Protein AF-A0A967V971-F1 (afdb_monomer_lite)

Structure (mmCIF, N/CA/C/O backbone):
data_AF-A0A967V971-F1
#
_entry.id   AF-A0A967V971-F1
#
loop_
_atom_site.group_PDB
_atom_site.id
_atom_site.type_symbol
_atom_site.label_atom_id
_atom_site.label_alt_id
_atom_site.label_comp_id
_atom_site.label_asym_id
_atom_site.label_entity_id
_atom_site.label_seq_id
_atom_site.pdbx_PDB_ins_code
_atom_site.Cartn_x
_atom_site.Cartn_y
_atom_site.Cartn_z
_atom_site.occupancy
_atom_site.B_iso_or_equiv
_atom_site.auth_seq_id
_atom_site.auth_comp_id
_atom_site.auth_asym_id
_atom_site.auth_atom_id
_atom_site.pdbx_PDB_model_num
ATOM 1 N N . PRO A 1 1 ? -3.836 -10.303 -12.308 1.00 57.03 1 PRO A N 1
ATOM 2 C CA . PRO A 1 1 ? -2.560 -10.573 -11.598 1.00 57.03 1 PRO A CA 1
ATOM 3 C C . PRO A 1 1 ? -2.515 -11.937 -10.902 1.00 57.03 1 PRO A C 1
ATOM 5 O O . PRO A 1 1 ? -1.547 -12.651 -11.084 1.00 57.03 1 PRO A O 1
ATOM 8 N N . LEU A 1 2 ? -3.550 -12.312 -10.136 1.00 56.69 2 LEU A N 1
ATOM 9 C CA . LEU A 1 2 ? -3.497 -13.528 -9.309 1.00 56.69 2 LEU A CA 1
ATOM 10 C C . LEU A 1 2 ? -3.563 -14.842 -10.120 1.00 56.69 2 LEU A C 1
ATOM 12 O O . LEU A 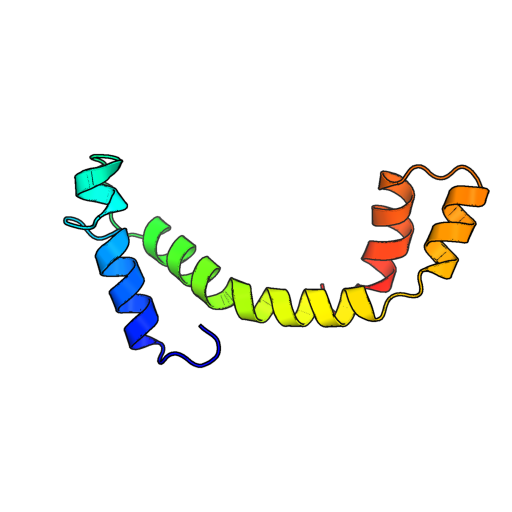1 2 ? -3.073 -15.867 -9.674 1.00 56.69 2 LEU A O 1
ATOM 16 N N . ILE A 1 3 ? -4.171 -14.800 -11.314 1.00 60.44 3 ILE A N 1
ATOM 17 C CA . ILE A 1 3 ? -4.386 -15.970 -12.195 1.00 60.44 3 ILE A CA 1
ATOM 18 C C . ILE A 1 3 ? -3.715 -15.774 -13.572 1.00 60.44 3 ILE A C 1
ATOM 20 O O . ILE A 1 3 ? -3.513 -16.723 -14.323 1.00 60.44 3 ILE A O 1
ATOM 24 N N . ALA A 1 4 ? -3.345 -14.535 -13.919 1.00 65.88 4 ALA A N 1
ATOM 25 C CA . ALA A 1 4 ? -2.713 -14.236 -15.201 1.00 65.88 4 ALA A CA 1
ATOM 26 C C . ALA A 1 4 ? -1.209 -14.553 -15.130 1.00 65.88 4 ALA A C 1
ATOM 28 O O . ALA A 1 4 ? -0.571 -14.142 -14.160 1.00 65.88 4 ALA A O 1
ATOM 29 N N . PRO A 1 5 ? -0.621 -15.212 -16.145 1.00 77.81 5 PRO A N 1
ATOM 30 C CA . PRO A 1 5 ? 0.820 -15.441 -16.195 1.00 77.81 5 PRO A CA 1
ATOM 31 C C . PRO A 1 5 ? 1.594 -14.122 -16.072 1.00 77.81 5 PRO A C 1
ATOM 33 O O . PRO A 1 5 ? 1.212 -13.123 -16.686 1.00 77.81 5 PRO A O 1
ATOM 36 N N . SER A 1 6 ? 2.704 -14.118 -15.329 1.00 80.75 6 SER A N 1
ATOM 37 C CA . SER A 1 6 ? 3.525 -12.921 -15.061 1.00 80.75 6 SER A CA 1
ATOM 38 C C . SER A 1 6 ? 3.933 -12.161 -16.333 1.00 80.75 6 SER A C 1
ATOM 40 O O . SER A 1 6 ? 3.930 -10.931 -16.358 1.00 80.75 6 SER A O 1
ATOM 42 N N . ILE A 1 7 ? 4.182 -12.887 -17.427 1.00 87.38 7 ILE A N 1
ATOM 43 C CA . ILE A 1 7 ? 4.506 -12.328 -18.748 1.00 87.38 7 ILE A CA 1
ATOM 44 C C . ILE A 1 7 ? 3.377 -11.443 -19.295 1.00 87.38 7 ILE A C 1
ATOM 46 O O . ILE A 1 7 ? 3.647 -10.389 -19.867 1.00 87.38 7 ILE A O 1
ATOM 50 N N . VAL A 1 8 ? 2.112 -11.833 -19.107 1.00 89.62 8 VAL A N 1
ATOM 51 C CA . VAL A 1 8 ? 0.959 -11.062 -19.603 1.00 89.62 8 VAL A CA 1
ATOM 52 C C . VAL A 1 8 ? 0.886 -9.710 -18.901 1.00 89.62 8 VAL A C 1
ATOM 54 O O . VAL A 1 8 ? 0.615 -8.695 -19.539 1.00 89.62 8 VAL A O 1
ATOM 57 N N . GLN A 1 9 ? 1.180 -9.672 -17.601 1.00 87.19 9 GLN A N 1
ATOM 58 C CA . GLN A 1 9 ? 1.187 -8.427 -16.840 1.00 87.19 9 GLN A CA 1
ATOM 59 C C . GLN A 1 9 ? 2.348 -7.513 -17.250 1.00 87.19 9 GLN A C 1
ATOM 61 O O . GLN A 1 9 ? 2.137 -6.315 -17.432 1.00 87.19 9 GLN A O 1
ATOM 66 N N . ALA A 1 10 ? 3.540 -8.072 -17.475 1.00 87.69 10 ALA A N 1
ATOM 67 C CA . ALA A 1 10 ? 4.677 -7.311 -17.987 1.00 87.69 10 ALA A CA 1
ATOM 68 C C . ALA A 1 10 ? 4.386 -6.711 -19.375 1.00 87.69 10 ALA A C 1
ATOM 70 O O . ALA A 1 10 ? 4.602 -5.520 -19.594 1.00 87.69 10 ALA A O 1
ATOM 71 N N . LEU A 1 11 ? 3.826 -7.503 -20.296 1.00 91.25 11 LEU A N 1
ATOM 72 C CA . LEU A 1 11 ? 3.430 -7.027 -21.624 1.00 91.25 11 LEU A CA 1
ATOM 73 C C . LEU A 1 11 ? 2.353 -5.943 -21.547 1.00 91.25 11 LEU A C 1
ATOM 75 O O . LEU A 1 11 ? 2.463 -4.932 -22.235 1.00 91.25 11 LEU A O 1
ATOM 79 N N . ALA A 1 12 ? 1.347 -6.112 -20.687 1.00 90.94 12 ALA A N 1
ATOM 80 C CA . ALA A 1 12 ? 0.314 -5.102 -20.480 1.00 90.94 12 ALA A CA 1
ATOM 81 C C . ALA A 1 12 ? 0.913 -3.772 -19.999 1.00 90.94 12 ALA A C 1
ATOM 83 O O . ALA A 1 12 ? 0.578 -2.720 -20.539 1.00 90.94 12 ALA A O 1
ATOM 84 N N . LEU A 1 13 ? 1.842 -3.815 -19.039 1.00 90.38 13 LEU A N 1
ATOM 85 C CA . LEU A 1 13 ? 2.540 -2.624 -18.556 1.00 90.38 13 LEU A CA 1
ATOM 86 C C . LEU A 1 13 ? 3.392 -1.974 -19.651 1.00 90.38 13 LEU A C 1
ATOM 88 O O . LEU A 1 13 ? 3.359 -0.754 -19.790 1.00 90.38 13 LEU A O 1
ATOM 92 N N . ILE A 1 14 ? 4.087 -2.758 -20.479 1.00 91.44 14 ILE A N 1
ATOM 93 C CA . ILE A 1 14 ? 4.850 -2.241 -21.626 1.00 91.44 14 ILE A CA 1
ATOM 94 C C . ILE A 1 14 ? 3.920 -1.600 -22.669 1.00 91.44 14 ILE A C 1
ATOM 96 O O . ILE A 1 14 ? 4.238 -0.532 -23.189 1.00 91.44 14 ILE A O 1
ATOM 100 N N . TYR A 1 15 ? 2.758 -2.187 -22.961 1.00 91.75 15 TYR A N 1
ATOM 101 C CA . TYR A 1 15 ? 1.792 -1.590 -23.890 1.00 91.75 15 TYR A CA 1
ATOM 102 C C . TYR A 1 15 ? 1.138 -0.320 -23.345 1.00 91.75 15 TYR A C 1
ATOM 104 O O . TYR A 1 15 ? 0.783 0.572 -24.117 1.00 91.75 15 TYR A O 1
ATOM 112 N N . LEU A 1 16 ? 0.989 -0.206 -22.027 1.00 90.56 16 LEU A N 1
ATOM 113 C CA . LEU A 1 16 ? 0.432 0.989 -21.405 1.00 90.56 16 LEU A CA 1
ATOM 114 C C . LEU A 1 16 ? 1.480 2.106 -21.298 1.00 90.56 16 LEU A C 1
ATOM 116 O O . LEU A 1 16 ? 1.211 3.243 -21.682 1.00 90.56 16 LEU A O 1
ATOM 120 N N . PHE A 1 17 ? 2.674 1.773 -20.804 1.00 90.94 17 PHE A N 1
ATOM 121 C CA . PHE A 1 17 ? 3.665 2.737 -20.321 1.00 90.94 17 PHE A CA 1
ATOM 122 C C . PHE A 1 17 ? 5.025 2.687 -21.033 1.00 90.94 17 PHE A C 1
ATOM 124 O O . PHE A 1 17 ? 5.906 3.495 -20.733 1.00 90.94 17 PHE A O 1
ATOM 131 N N . GLY A 1 18 ? 5.225 1.774 -21.983 1.00 89.62 18 GLY A N 1
ATOM 132 C CA . GLY A 1 18 ? 6.416 1.755 -22.833 1.00 89.62 18 GLY A CA 1
ATOM 133 C C . G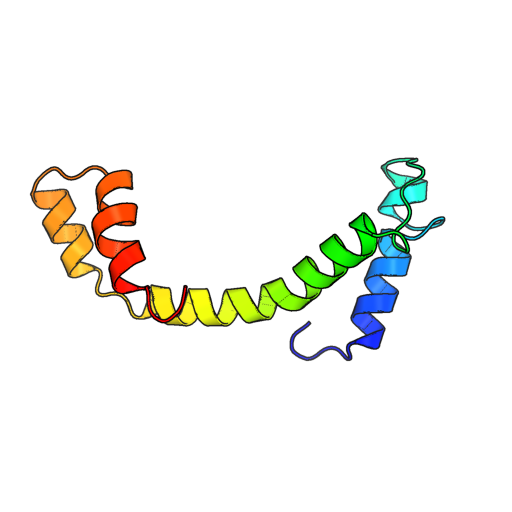LY A 1 18 ? 6.533 3.012 -23.700 1.00 89.62 18 GLY A C 1
ATOM 134 O O . GLY A 1 18 ? 5.626 3.840 -23.759 1.00 89.62 18 GLY A O 1
ATOM 135 N N . ARG A 1 19 ? 7.649 3.156 -24.423 1.00 86.62 19 ARG A N 1
ATOM 136 C CA . ARG A 1 19 ? 7.945 4.369 -25.214 1.00 86.62 19 ARG A CA 1
ATOM 137 C C . ARG A 1 19 ? 6.865 4.710 -26.254 1.00 86.62 19 ARG A C 1
ATOM 139 O O . ARG A 1 19 ? 6.591 5.881 -26.461 1.00 86.62 19 ARG A O 1
ATOM 146 N N . ASN A 1 20 ? 6.221 3.701 -26.844 1.00 86.88 20 ASN A N 1
ATOM 147 C CA . ASN A 1 20 ? 5.068 3.854 -27.745 1.00 86.88 20 ASN A CA 1
ATOM 148 C C . ASN A 1 20 ? 3.744 3.415 -27.089 1.00 86.88 20 ASN A C 1
ATOM 150 O O . ASN A 1 20 ? 2.811 3.009 -27.777 1.00 86.88 20 ASN A O 1
ATOM 154 N N . GLY A 1 21 ? 3.677 3.433 -25.758 1.00 87.50 21 GLY A N 1
ATOM 155 C CA . GLY A 1 21 ? 2.519 2.969 -25.006 1.00 87.50 21 GLY A CA 1
ATOM 156 C C . GLY A 1 21 ? 1.324 3.916 -25.095 1.00 87.50 21 GLY A C 1
ATOM 157 O O . GLY A 1 21 ? 1.464 5.105 -25.402 1.00 87.50 21 GLY A O 1
ATOM 158 N N . LEU A 1 22 ? 0.137 3.393 -24.793 1.00 8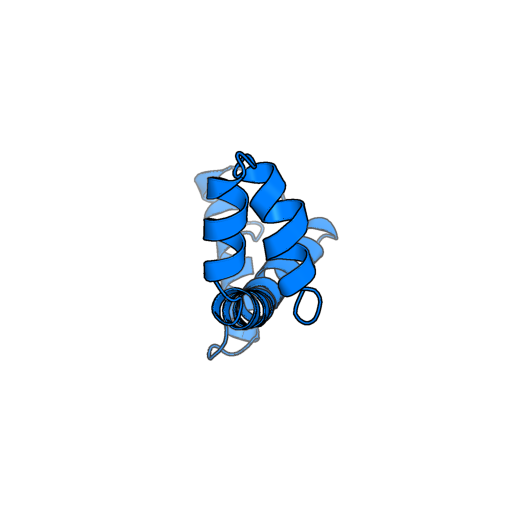9.31 22 LEU A N 1
ATOM 159 C CA . LEU A 1 22 ? -1.112 4.157 -24.843 1.00 89.31 22 LEU A CA 1
ATOM 160 C C . LEU A 1 22 ? -1.070 5.388 -23.921 1.00 89.31 22 LEU A C 1
ATOM 162 O O . LEU A 1 22 ? -1.481 6.479 -24.309 1.00 89.31 22 LEU A O 1
ATOM 166 N N . ILE A 1 23 ? -0.537 5.241 -22.709 1.00 88.19 23 ILE A N 1
ATOM 167 C CA . ILE A 1 23 ? -0.475 6.341 -21.745 1.00 88.19 23 ILE A CA 1
ATOM 168 C C . ILE A 1 23 ? 0.716 7.250 -22.038 1.00 88.19 23 ILE A C 1
ATOM 170 O O . ILE A 1 23 ? 0.547 8.463 -22.123 1.00 88.19 23 ILE A O 1
ATOM 174 N N . THR A 1 24 ? 1.905 6.684 -22.232 1.00 88.06 24 THR A N 1
ATOM 175 C CA . THR A 1 24 ? 3.139 7.465 -22.401 1.00 88.06 24 THR A CA 1
ATOM 176 C C . THR A 1 24 ? 3.140 8.267 -23.704 1.00 88.06 24 THR A C 1
ATOM 178 O O . THR A 1 24 ? 3.405 9.467 -23.674 1.00 88.06 24 THR A O 1
ATOM 181 N N . ALA A 1 25 ? 2.786 7.648 -24.836 1.00 87.06 25 ALA A N 1
ATOM 182 C CA . ALA A 1 25 ? 2.867 8.288 -26.151 1.00 87.06 25 ALA A CA 1
ATOM 183 C C . ALA A 1 25 ? 1.559 8.958 -26.596 1.00 87.06 25 ALA A C 1
ATOM 185 O O . ALA A 1 25 ? 1.605 10.040 -27.179 1.00 87.06 25 ALA A O 1
ATOM 186 N N . HIS A 1 26 ? 0.397 8.344 -26.338 1.00 83.00 26 HIS A N 1
ATOM 187 C CA . HIS A 1 26 ? -0.879 8.855 -26.864 1.00 83.00 26 HIS A CA 1
ATOM 188 C C . HIS A 1 26 ? -1.612 9.785 -25.892 1.00 83.00 26 HIS A C 1
ATOM 190 O O . HIS A 1 26 ? -2.202 10.766 -26.342 1.00 83.00 26 HIS A O 1
ATOM 196 N N . LEU A 1 27 ? -1.560 9.520 -24.583 1.00 88.44 27 LEU A N 1
ATOM 197 C CA . LEU A 1 27 ? -2.319 10.292 -23.594 1.00 88.44 27 LEU A CA 1
ATOM 198 C C . LEU A 1 27 ? -1.507 11.440 -22.974 1.00 88.44 27 LEU A C 1
ATOM 200 O O . LEU A 1 27 ? -1.915 12.595 -23.047 1.00 88.44 27 LEU A O 1
ATOM 204 N N . LEU A 1 28 ? -0.357 11.126 -22.372 1.00 88.25 28 LEU A N 1
ATOM 205 C CA . LEU A 1 28 ? 0.452 12.066 -21.584 1.00 88.25 28 LEU A CA 1
ATOM 206 C C . LEU A 1 28 ? 1.633 12.667 -22.357 1.00 88.25 28 LEU A C 1
ATOM 208 O O . LEU A 1 28 ? 2.280 13.572 -21.834 1.00 88.25 28 LEU A O 1
ATOM 212 N N . LYS A 1 29 ? 1.937 12.162 -23.565 1.00 86.75 29 LYS A N 1
ATOM 213 C CA . LYS A 1 29 ? 3.062 12.594 -24.426 1.00 86.75 29 LYS A CA 1
ATOM 214 C C . LYS A 1 29 ? 4.352 12.849 -23.637 1.00 86.75 29 LYS A C 1
ATOM 216 O O . LYS A 1 29 ? 4.990 13.890 -23.762 1.00 86.75 29 LYS A O 1
ATOM 221 N N . THR A 1 30 ? 4.681 11.911 -22.764 1.00 84.75 30 THR A N 1
ATOM 222 C CA . THR A 1 30 ? 5.763 12.028 -21.792 1.00 84.75 30 THR A CA 1
ATOM 223 C C . THR A 1 30 ? 6.914 11.115 -22.197 1.00 84.75 30 THR A C 1
ATOM 225 O O . THR A 1 30 ? 6.700 10.044 -22.750 1.00 84.75 30 THR A O 1
ATOM 228 N N . ASP A 1 31 ? 8.148 11.500 -21.881 1.00 82.88 31 ASP A N 1
ATOM 229 C CA . ASP A 1 31 ? 9.345 10.715 -22.204 1.00 82.88 31 ASP A CA 1
ATOM 230 C C . ASP A 1 31 ? 9.675 9.607 -21.186 1.00 82.88 31 ASP A C 1
ATOM 232 O O . ASP A 1 31 ? 10.785 9.066 -21.171 1.00 82.88 31 ASP A O 1
ATOM 236 N N . TRP A 1 32 ? 8.717 9.252 -20.332 1.00 84.06 32 TRP A N 1
ATOM 237 C CA . TRP A 1 32 ? 8.927 8.320 -19.231 1.00 84.06 32 TRP A CA 1
ATOM 238 C C . TRP A 1 32 ? 9.377 6.946 -19.731 1.00 84.06 32 TRP A C 1
ATOM 240 O O . TRP A 1 32 ? 8.884 6.415 -20.727 1.00 84.06 32 TRP A O 1
ATOM 250 N N . ASN A 1 33 ? 10.357 6.382 -19.026 1.00 86.06 33 ASN A N 1
ATOM 251 C CA . ASN A 1 33 ? 10.984 5.125 -19.383 1.00 86.06 33 ASN A CA 1
ATOM 252 C C . ASN A 1 33 ? 10.622 4.044 -18.361 1.00 86.06 33 ASN A C 1
ATOM 254 O O . ASN A 1 33 ? 11.182 4.005 -17.264 1.00 86.06 33 ASN A O 1
ATOM 258 N N . ILE A 1 34 ? 9.732 3.134 -18.761 1.00 88.81 34 ILE A N 1
ATOM 259 C CA . ILE A 1 34 ? 9.324 1.984 -17.947 1.00 88.81 34 ILE A CA 1
ATOM 260 C C . ILE A 1 34 ? 10.492 1.039 -17.610 1.00 88.81 34 ILE A C 1
ATOM 262 O O . ILE A 1 34 ? 10.455 0.342 -16.603 1.00 88.81 34 ILE A O 1
ATOM 266 N N . TYR A 1 35 ? 11.555 1.045 -18.417 1.00 88.75 35 TYR A N 1
ATOM 267 C CA . TYR A 1 35 ? 12.745 0.221 -18.194 1.00 88.75 35 TYR A CA 1
ATOM 268 C C . TYR A 1 35 ? 13.748 0.861 -17.216 1.00 88.75 35 TYR A C 1
ATOM 270 O O . TYR A 1 35 ? 14.749 0.238 -16.873 1.00 88.75 35 TYR A O 1
ATOM 278 N N . GLY A 1 36 ? 13.518 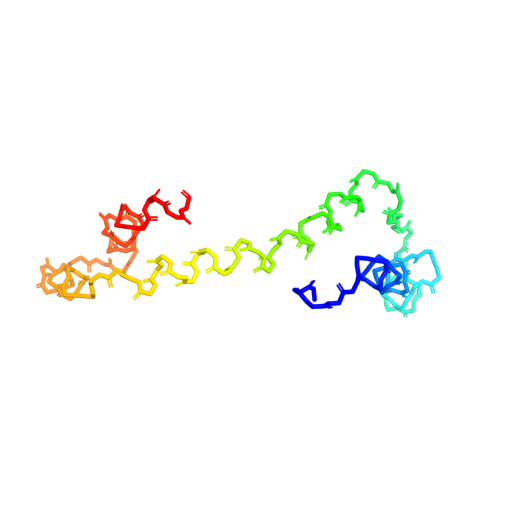2.106 -16.781 1.00 90.25 36 GLY A N 1
ATOM 279 C CA . GLY A 1 36 ? 14.340 2.780 -15.772 1.00 90.25 36 GLY A CA 1
ATOM 280 C C . GLY A 1 36 ? 13.951 2.405 -14.338 1.00 90.25 36 GLY A C 1
ATOM 281 O O . GLY A 1 36 ? 12.926 1.771 -14.103 1.00 90.25 36 GLY A O 1
ATOM 282 N N . ALA A 1 37 ? 14.733 2.862 -13.353 1.00 91.88 37 ALA A N 1
ATOM 283 C CA . ALA A 1 37 ? 14.520 2.537 -11.937 1.00 91.88 37 ALA A CA 1
ATOM 284 C C . ALA A 1 37 ? 13.091 2.838 -11.444 1.00 91.88 37 ALA A C 1
ATOM 286 O O . ALA A 1 37 ? 12.479 2.014 -10.774 1.00 91.88 37 ALA A O 1
ATOM 287 N N . THR A 1 38 ? 12.525 3.990 -11.817 1.00 89.38 38 THR A N 1
ATOM 288 C CA . THR A 1 38 ? 11.156 4.365 -11.426 1.00 89.38 38 THR A CA 1
ATOM 289 C C . THR A 1 38 ? 10.099 3.472 -12.073 1.00 89.38 38 THR A C 1
ATOM 291 O O . THR A 1 38 ? 9.124 3.116 -11.419 1.00 89.38 38 THR A O 1
ATOM 294 N N . GLY A 1 39 ? 10.303 3.063 -13.327 1.00 90.50 39 GLY A N 1
ATOM 295 C CA . GLY A 1 39 ? 9.421 2.132 -14.027 1.00 90.50 39 GLY A CA 1
ATOM 296 C C . GLY A 1 39 ? 9.440 0.731 -13.424 1.00 90.50 39 GLY A C 1
ATOM 297 O O . GLY A 1 39 ? 8.379 0.133 -13.246 1.00 90.50 39 GLY A O 1
ATOM 298 N N . ILE A 1 40 ? 10.619 0.255 -13.014 1.00 91.62 40 ILE A N 1
ATOM 299 C CA . ILE A 1 40 ? 10.776 -1.017 -12.297 1.00 91.62 40 ILE A CA 1
ATOM 300 C C . ILE A 1 40 ? 10.053 -0.958 -10.947 1.00 91.62 40 ILE A C 1
ATOM 302 O O . ILE A 1 40 ? 9.237 -1.831 -10.670 1.00 91.62 40 ILE A O 1
ATOM 306 N N . ILE A 1 41 ? 10.279 0.091 -10.145 1.00 93.75 41 ILE A N 1
ATOM 307 C CA . ILE A 1 41 ? 9.623 0.257 -8.835 1.00 93.75 41 ILE A CA 1
ATOM 308 C C . ILE A 1 41 ? 8.099 0.260 -8.986 1.00 93.75 41 ILE A C 1
ATOM 310 O O . ILE A 1 41 ? 7.410 -0.462 -8.273 1.00 93.75 41 ILE A O 1
ATOM 314 N N . VAL A 1 42 ? 7.555 1.036 -9.927 1.00 91.69 42 VAL A N 1
ATOM 315 C CA . VAL A 1 42 ? 6.101 1.095 -10.148 1.00 91.69 42 VAL A CA 1
ATOM 316 C C . VAL A 1 42 ? 5.556 -0.251 -10.627 1.00 91.69 42 VAL A C 1
ATOM 318 O O . VAL A 1 42 ? 4.507 -0.686 -10.152 1.00 91.69 42 VAL A O 1
ATOM 321 N N . SER A 1 43 ? 6.262 -0.927 -11.536 1.00 91.12 43 SER A N 1
ATOM 322 C CA . SER A 1 43 ? 5.858 -2.248 -12.033 1.00 91.12 43 SER A CA 1
ATOM 323 C C . SER A 1 43 ? 5.817 -3.280 -10.907 1.00 91.12 43 SER A C 1
ATOM 325 O O . SER A 1 43 ? 4.850 -4.035 -10.807 1.00 91.12 43 SER A O 1
ATOM 327 N N . GLU A 1 44 ? 6.814 -3.259 -10.023 1.00 91.31 44 GLU A N 1
ATOM 328 C CA . GLU A 1 44 ? 6.898 -4.141 -8.860 1.00 91.31 44 GLU A CA 1
ATOM 329 C C . GLU A 1 44 ? 5.794 -3.845 -7.840 1.00 91.31 44 GLU A C 1
ATOM 331 O O . GLU A 1 44 ? 5.129 -4.760 -7.354 1.00 91.31 44 GLU A O 1
ATOM 336 N N . VAL A 1 45 ? 5.522 -2.564 -7.571 1.00 93.44 45 VAL A N 1
ATOM 337 C CA . VAL A 1 45 ? 4.403 -2.152 -6.713 1.00 93.44 45 VAL A CA 1
ATOM 338 C C . VAL A 1 45 ? 3.088 -2.683 -7.276 1.00 93.44 45 VAL A C 1
ATOM 340 O O . VAL A 1 45 ? 2.330 -3.307 -6.542 1.00 93.44 45 VA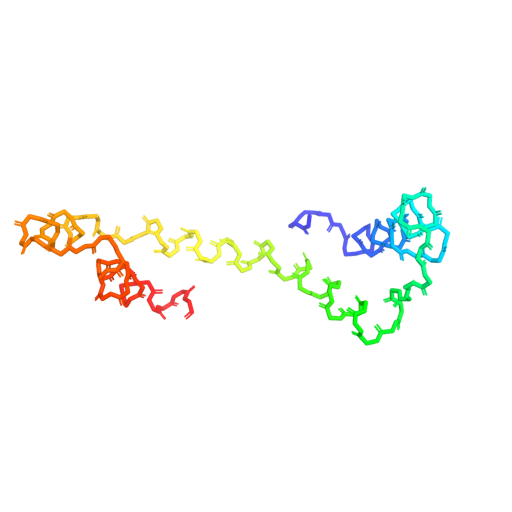L A O 1
ATOM 343 N N . LEU A 1 46 ? 2.823 -2.512 -8.574 1.00 90.75 46 LEU A N 1
ATOM 344 C CA . LEU A 1 46 ? 1.597 -3.011 -9.212 1.00 90.75 46 LEU A CA 1
ATOM 345 C C . LEU A 1 46 ? 1.504 -4.544 -9.225 1.00 90.75 46 LEU A C 1
ATOM 347 O O . LEU A 1 46 ? 0.398 -5.094 -9.210 1.00 90.75 46 LEU A O 1
ATOM 351 N N . TYR A 1 47 ? 2.642 -5.235 -9.258 1.00 88.75 47 TYR A N 1
ATOM 352 C CA . TYR A 1 47 ? 2.707 -6.690 -9.170 1.00 88.75 47 TYR A CA 1
ATOM 353 C C . TYR A 1 47 ? 2.395 -7.197 -7.751 1.00 88.75 47 TYR A C 1
ATOM 355 O O . TYR A 1 47 ? 1.571 -8.103 -7.572 1.00 88.75 47 TYR A O 1
ATOM 363 N N . CYS A 1 48 ? 2.995 -6.577 -6.734 1.00 91.19 48 CYS A N 1
ATOM 364 C CA . CYS A 1 48 ? 2.824 -6.949 -5.330 1.00 91.19 48 CYS A CA 1
ATOM 365 C C . CYS A 1 48 ? 1.488 -6.477 -4.729 1.00 91.19 48 CYS A C 1
ATOM 367 O O . CYS A 1 48 ? 0.953 -7.129 -3.832 1.00 91.19 48 CYS A O 1
ATOM 369 N N . LEU A 1 49 ? 0.909 -5.388 -5.240 1.00 92.56 49 LEU A N 1
ATOM 370 C CA . LEU A 1 49 ? -0.329 -4.779 -4.743 1.00 92.56 49 LEU A CA 1
ATOM 371 C C . LEU A 1 49 ? -1.506 -5.756 -4.551 1.00 92.56 49 LEU A C 1
ATOM 373 O O . LEU A 1 49 ? -2.070 -5.763 -3.460 1.00 92.56 49 LEU A O 1
ATOM 377 N N . PRO A 1 50 ? -1.901 -6.599 -5.526 1.00 90.75 50 PRO A N 1
ATOM 378 C CA . PRO A 1 50 ? -3.013 -7.535 -5.338 1.00 90.75 50 PRO A CA 1
ATOM 379 C C . PRO A 1 50 ? -2.738 -8.576 -4.247 1.00 90.75 50 PRO A C 1
ATOM 381 O O . PRO A 1 50 ? -3.662 -8.976 -3.548 1.00 90.75 50 PRO A O 1
ATOM 384 N N . HIS A 1 51 ? -1.482 -8.995 -4.076 1.00 90.50 51 HIS A N 1
ATOM 385 C CA . HIS A 1 51 ? -1.098 -9.945 -3.033 1.00 90.50 51 HIS A CA 1
ATOM 386 C C . HIS A 1 51 ? -1.171 -9.293 -1.651 1.00 90.50 51 HIS A C 1
ATOM 388 O O . HIS A 1 51 ? -1.806 -9.832 -0.745 1.00 90.50 51 HIS A O 1
ATOM 394 N N . ALA A 1 52 ? -0.594 -8.096 -1.514 1.00 92.88 52 ALA A N 1
ATOM 395 C CA . ALA A 1 52 ? -0.683 -7.306 -0.292 1.00 92.88 52 ALA A CA 1
ATOM 396 C C . ALA A 1 52 ? -2.145 -6.994 0.068 1.00 92.88 52 ALA A C 1
ATOM 398 O O . ALA A 1 52 ? -2.543 -7.139 1.220 1.00 92.88 52 ALA A O 1
ATOM 399 N N . PHE A 1 53 ? -2.968 -6.640 -0.923 1.00 93.44 53 PHE A N 1
ATOM 400 C CA . PHE A 1 53 ? -4.385 -6.347 -0.721 1.00 93.44 53 PHE A CA 1
ATOM 401 C C . PHE A 1 53 ? -5.153 -7.535 -0.142 1.00 93.44 53 PHE A C 1
ATOM 403 O O . PHE A 1 53 ? -5.960 -7.340 0.760 1.00 93.44 53 PHE A O 1
ATOM 410 N N . VAL A 1 54 ? -4.895 -8.758 -0.616 1.00 93.75 54 VAL A N 1
ATOM 411 C CA . VAL A 1 54 ? -5.547 -9.960 -0.074 1.00 93.75 54 VAL A CA 1
ATOM 412 C C . VAL A 1 54 ? -5.219 -10.128 1.409 1.00 93.75 54 VAL A C 1
ATOM 414 O O . VAL A 1 54 ? -6.139 -10.291 2.202 1.00 93.75 54 VAL A O 1
ATOM 417 N N . ILE A 1 55 ? -3.944 -10.013 1.793 1.00 92.88 55 ILE A N 1
ATOM 418 C CA . ILE A 1 55 ? -3.501 -10.149 3.192 1.00 92.88 55 ILE A CA 1
ATOM 419 C C . ILE A 1 55 ? -4.133 -9.064 4.076 1.00 92.88 55 ILE A C 1
ATOM 421 O O . ILE A 1 55 ? -4.692 -9.359 5.140 1.00 92.88 55 ILE A O 1
ATOM 425 N N . LEU A 1 56 ? -4.098 -7.813 3.613 1.00 93.00 56 LEU A N 1
ATOM 426 C CA . LEU A 1 56 ? -4.696 -6.678 4.313 1.00 93.00 56 LEU A CA 1
ATOM 427 C C . LEU A 1 56 ? -6.204 -6.870 4.489 1.00 93.00 56 LEU A C 1
ATOM 429 O O . LEU A 1 56 ? -6.719 -6.713 5.594 1.00 93.00 56 LEU A O 1
ATOM 433 N N . TYR A 1 57 ? -6.905 -7.260 3.424 1.00 93.00 57 TYR A N 1
ATOM 434 C CA . TYR A 1 57 ? -8.345 -7.492 3.448 1.00 93.00 57 TYR A CA 1
ATOM 435 C C . TYR A 1 57 ? -8.718 -8.621 4.408 1.00 93.00 57 TYR A C 1
ATOM 437 O O . TYR A 1 57 ? -9.624 -8.448 5.223 1.00 93.00 57 TYR A O 1
ATOM 445 N N . THR A 1 58 ? -8.008 -9.753 4.363 1.00 93.00 58 THR A N 1
ATOM 446 C CA . THR A 1 58 ? -8.275 -10.881 5.268 1.00 93.00 58 THR A CA 1
ATOM 447 C C . THR A 1 58 ? -8.060 -10.506 6.727 1.00 93.00 58 THR A C 1
ATOM 449 O O . THR A 1 58 ? -8.822 -10.932 7.588 1.00 93.00 58 THR A O 1
ATOM 452 N N . THR A 1 59 ? -7.053 -9.680 7.003 1.00 93.31 59 THR A N 1
ATOM 453 C CA . THR A 1 59 ? -6.706 -9.288 8.371 1.00 93.31 59 THR A CA 1
ATOM 454 C C . THR A 1 59 ? -7.685 -8.260 8.916 1.00 93.31 59 THR A C 1
ATOM 456 O O . THR A 1 59 ? -8.193 -8.426 10.020 1.00 93.31 59 THR A O 1
ATOM 459 N N . LEU A 1 60 ? -8.004 -7.227 8.133 1.00 91.31 60 LEU A N 1
ATOM 460 C CA . LEU A 1 60 ? -8.977 -6.205 8.525 1.00 91.31 60 LEU A CA 1
ATOM 461 C C . LEU A 1 60 ? -10.386 -6.787 8.675 1.00 91.31 60 LEU A C 1
ATOM 463 O O . LEU A 1 60 ? -11.101 -6.399 9.591 1.00 91.31 60 LEU A O 1
ATOM 467 N N . SER A 1 61 ? -10.765 -7.757 7.839 1.00 91.12 61 SER A N 1
ATOM 468 C CA . SER A 1 61 ? -12.066 -8.436 7.947 1.00 91.12 61 SER A CA 1
ATOM 469 C C . SER A 1 61 ? -12.193 -9.313 9.198 1.00 91.12 61 SER A C 1
ATOM 471 O O . SER A 1 61 ? -13.303 -9.689 9.562 1.00 91.12 61 SER A O 1
ATOM 473 N N . ALA A 1 62 ? -11.077 -9.657 9.848 1.00 89.75 62 ALA A N 1
ATOM 474 C CA . ALA A 1 62 ? -11.056 -10.440 11.081 1.00 89.75 62 ALA A CA 1
ATOM 475 C C . ALA A 1 62 ? -11.079 -9.575 12.358 1.00 89.75 62 ALA A C 1
ATOM 477 O O . ALA A 1 62 ? -11.157 -10.125 13.457 1.00 89.75 62 ALA A O 1
ATOM 478 N N . VAL A 1 63 ? -10.990 -8.243 12.241 1.00 90.62 63 VAL A N 1
ATOM 479 C CA . VAL A 1 63 ? -11.026 -7.323 13.390 1.00 90.62 63 VAL A CA 1
ATOM 480 C C . VAL A 1 63 ? -12.440 -7.262 13.981 1.00 90.62 63 VAL A C 1
ATOM 482 O O . VAL A 1 63 ? -13.423 -7.147 13.253 1.00 90.62 63 VAL A O 1
ATOM 485 N N . ASP A 1 64 ? -12.546 -7.321 15.312 1.00 90.88 64 ASP A N 1
ATOM 486 C CA . ASP A 1 64 ? -13.824 -7.198 16.023 1.00 90.88 64 ASP A CA 1
ATOM 487 C C . ASP A 1 64 ? -14.303 -5.737 16.048 1.00 90.88 64 ASP A C 1
ATOM 489 O O . ASP A 1 64 ? -13.736 -4.892 16.745 1.00 90.88 64 ASP A O 1
ATOM 493 N N . ILE A 1 65 ? -15.391 -5.460 15.323 1.00 90.88 65 ILE A N 1
ATOM 494 C CA . ILE A 1 65 ? -16.012 -4.132 15.211 1.00 90.88 65 ILE A CA 1
ATOM 495 C C . ILE A 1 65 ? -16.533 -3.595 16.556 1.00 90.88 65 ILE A C 1
ATOM 497 O O . ILE A 1 65 ? -16.662 -2.386 16.739 1.00 90.88 65 ILE A O 1
ATOM 501 N N . ARG A 1 66 ? -16.790 -4.465 17.541 1.00 93.44 66 ARG A N 1
ATOM 502 C CA . ARG A 1 66 ? -17.346 -4.059 18.845 1.00 93.44 66 ARG A CA 1
ATOM 503 C C . ARG A 1 66 ? -16.399 -3.153 19.629 1.00 93.44 66 ARG A C 1
ATOM 505 O O . ARG A 1 66 ? -16.851 -2.346 20.440 1.00 93.44 66 ARG A O 1
ATOM 512 N N . LEU A 1 67 ? -15.089 -3.293 19.416 1.00 92.00 67 LEU A N 1
ATOM 513 C CA . LEU A 1 67 ? -14.087 -2.425 20.039 1.00 92.00 67 LEU A CA 1
ATOM 514 C C . LEU A 1 67 ? -14.137 -1.007 19.461 1.00 92.00 67 LEU A C 1
ATOM 516 O O . LEU A 1 67 ? -13.960 -0.041 20.206 1.00 92.00 67 LEU A O 1
ATOM 520 N N . ASP A 1 68 ? -14.428 -0.891 18.167 1.00 92.88 68 ASP A N 1
ATOM 521 C CA . ASP A 1 68 ? -14.565 0.390 17.480 1.00 92.88 68 ASP A CA 1
ATOM 522 C C . ASP A 1 68 ? -15.835 1.112 17.971 1.00 92.88 68 ASP A C 1
ATOM 524 O O . ASP A 1 68 ? -15.748 2.250 18.438 1.00 92.88 68 ASP A O 1
ATOM 528 N N . GLU A 1 69 ? -16.980 0.419 18.023 1.00 93.50 69 GLU A N 1
ATOM 529 C CA . GLU A 1 69 ? -18.254 0.960 18.541 1.00 93.50 69 GLU A CA 1
ATOM 530 C C . GLU A 1 69 ? -18.162 1.407 20.014 1.00 93.50 69 GLU A C 1
ATOM 532 O O . GLU A 1 69 ? -18.709 2.446 20.411 1.00 93.50 69 GLU A O 1
ATOM 537 N N . ALA A 1 70 ? -17.446 0.645 20.848 1.00 94.31 70 ALA A N 1
ATOM 538 C CA . ALA A 1 70 ? -17.228 0.996 22.250 1.00 94.31 70 ALA A CA 1
ATOM 539 C C . ALA A 1 70 ? -16.375 2.266 22.393 1.00 94.31 70 ALA A C 1
ATOM 541 O O . ALA A 1 70 ? -16.651 3.114 23.245 1.00 94.31 70 ALA A O 1
ATOM 542 N N . ALA A 1 71 ? -15.348 2.421 21.560 1.00 93.38 71 ALA A N 1
ATOM 543 C CA . ALA A 1 71 ? -14.497 3.601 21.583 1.00 93.38 71 ALA A CA 1
ATOM 544 C C . ALA A 1 71 ? -15.212 4.849 21.061 1.00 93.38 71 ALA A C 1
ATOM 546 O O . ALA A 1 71 ? -15.054 5.923 21.650 1.00 93.38 71 ALA A O 1
ATOM 547 N N . GLU A 1 72 ? -16.032 4.714 20.019 1.00 94.38 72 GLU A N 1
ATOM 548 C CA . GLU A 1 72 ? -16.903 5.794 19.544 1.00 94.38 72 GLU A CA 1
ATOM 549 C C . GLU A 1 72 ? -17.900 6.224 20.628 1.00 94.38 72 GLU A C 1
ATOM 551 O O . GLU A 1 72 ? -18.050 7.420 20.886 1.00 94.38 72 GLU A O 1
ATOM 556 N N . SER A 1 73 ? -18.488 5.267 21.356 1.00 95.75 73 SER A N 1
ATOM 557 C CA . SER A 1 73 ? -19.386 5.544 22.491 1.00 95.75 73 SER A CA 1
ATOM 558 C C . SER A 1 73 ? -18.696 6.296 23.641 1.00 95.75 73 SER A C 1
ATOM 560 O O . SER A 1 73 ? -19.338 7.054 24.366 1.00 95.75 73 SER A O 1
ATOM 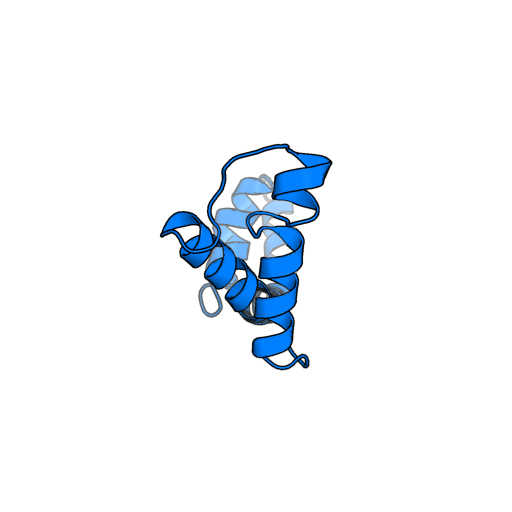562 N N . LEU A 1 74 ? -17.377 6.129 23.797 1.00 95.19 74 LEU A N 1
ATOM 563 C CA . LEU A 1 74 ? -16.541 6.870 24.753 1.00 95.19 74 LEU A CA 1
ATOM 564 C C . LEU A 1 74 ? -16.054 8.230 24.212 1.00 95.19 74 LEU A C 1
ATOM 566 O O . LEU A 1 74 ? -15.254 8.905 24.865 1.00 95.19 74 LEU A O 1
ATOM 570 N N . GLY A 1 75 ? -16.513 8.646 23.028 1.00 96.06 75 GLY A N 1
ATOM 571 C CA . GLY A 1 75 ? -16.169 9.925 22.406 1.00 96.06 75 GLY A CA 1
ATOM 572 C C . GLY A 1 75 ? -14.845 9.921 21.635 1.00 96.06 75 GLY A C 1
ATOM 573 O O . GLY A 1 75 ? -14.272 10.988 21.395 1.00 96.06 75 GLY A O 1
ATOM 574 N N . ALA A 1 76 ? -14.311 8.754 21.258 1.00 96.19 76 ALA A N 1
ATOM 575 C CA . ALA A 1 76 ? -13.152 8.695 20.372 1.00 96.19 76 ALA A CA 1
ATOM 576 C C . ALA A 1 76 ? -13.528 9.146 18.951 1.00 96.19 76 ALA A C 1
ATOM 578 O O . ALA A 1 76 ? -14.559 8.764 18.410 1.00 96.19 76 ALA A O 1
ATOM 579 N N . THR A 1 77 ? -12.666 9.946 18.321 1.00 96.25 77 THR A N 1
ATOM 580 C CA . THR A 1 77 ? -12.836 10.320 16.912 1.00 96.25 77 THR A CA 1
ATOM 581 C C . THR A 1 77 ? -12.477 9.145 15.992 1.00 96.25 77 THR A C 1
ATOM 583 O O . THR A 1 77 ? -11.606 8.350 16.359 1.00 96.25 77 THR A O 1
ATOM 586 N N . PRO A 1 78 ? -13.027 9.065 14.764 1.00 93.12 78 PRO A N 1
ATOM 587 C CA . PRO A 1 78 ? -12.739 7.968 13.829 1.00 93.12 78 PRO A CA 1
ATOM 588 C C . PRO A 1 78 ? -11.242 7.757 13.564 1.00 93.12 78 PRO A C 1
ATOM 590 O O . PRO A 1 78 ? -10.755 6.633 13.499 1.00 93.12 78 PRO A O 1
ATOM 593 N N . PHE A 1 79 ? -10.463 8.843 13.498 1.00 96.38 79 PHE A N 1
ATOM 594 C CA . PHE A 1 79 ? -9.007 8.759 13.344 1.00 96.38 79 PHE A CA 1
ATOM 595 C C . PHE A 1 79 ? -8.315 8.121 14.561 1.00 96.38 79 PHE A C 1
ATOM 597 O O . PHE A 1 79 ? -7.343 7.373 14.421 1.00 96.38 79 PHE A O 1
ATOM 604 N N . LYS A 1 80 ? -8.814 8.399 15.772 1.00 94.94 80 LYS A N 1
ATOM 605 C CA . LYS A 1 80 ? -8.302 7.805 17.010 1.00 94.94 80 LYS A CA 1
ATOM 606 C C . LYS A 1 80 ? -8.673 6.326 17.096 1.00 94.94 80 LYS A C 1
ATOM 608 O O . LYS A 1 80 ? -7.809 5.540 17.464 1.00 94.94 80 LYS A O 1
ATOM 613 N N . VAL A 1 81 ? -9.898 5.958 16.719 1.00 95.56 81 VAL A N 1
ATOM 614 C CA . VAL A 1 81 ? -10.349 4.558 16.622 1.00 95.56 81 VAL A CA 1
ATOM 615 C C . VAL A 1 81 ? -9.461 3.787 15.642 1.00 95.56 81 VAL A C 1
ATOM 617 O O . VAL A 1 81 ? -8.796 2.835 16.042 1.00 95.56 81 VAL A O 1
ATOM 620 N N . PHE A 1 82 ? -9.300 4.293 14.416 1.00 92.94 82 PHE A N 1
ATOM 621 C CA . PHE A 1 82 ? -8.464 3.666 13.392 1.00 92.94 82 PHE A CA 1
ATOM 622 C C . PHE A 1 82 ? -7.019 3.426 13.859 1.00 92.94 82 PHE A C 1
ATOM 624 O O . PHE A 1 82 ? -6.497 2.316 13.775 1.00 92.94 82 PHE A O 1
ATOM 631 N N . THR A 1 83 ? -6.357 4.460 14.385 1.00 94.38 83 THR A N 1
ATOM 632 C CA . THR A 1 83 ? -4.933 4.378 14.758 1.00 94.38 83 THR A CA 1
ATOM 633 C C . THR A 1 83 ? -4.671 3.642 16.071 1.00 94.38 83 THR A C 1
ATOM 635 O O . THR A 1 83 ? -3.589 3.077 16.239 1.00 94.38 83 THR A O 1
ATOM 638 N N . ARG A 1 84 ? -5.610 3.659 17.027 1.00 93.06 84 ARG A N 1
ATOM 639 C CA . ARG A 1 84 ? -5.421 3.064 18.365 1.00 93.06 84 ARG A CA 1
ATOM 640 C C . ARG A 1 84 ? -6.064 1.693 18.529 1.00 93.06 84 ARG A C 1
ATOM 642 O O . ARG A 1 84 ? -5.662 0.985 19.448 1.00 93.06 84 ARG A O 1
ATOM 649 N N . ILE A 1 85 ? -7.027 1.333 17.686 1.00 93.19 85 ILE A N 1
ATOM 650 C CA . ILE A 1 85 ? -7.802 0.095 17.813 1.00 93.19 85 ILE A CA 1
ATOM 651 C C . ILE A 1 85 ? -7.662 -0.724 16.536 1.00 93.19 85 ILE A C 1
ATOM 653 O O . ILE A 1 85 ? -7.032 -1.781 16.581 1.00 93.19 85 ILE A O 1
ATOM 657 N N . THR A 1 86 ? -8.135 -0.218 15.395 1.00 91.69 86 THR A N 1
ATOM 658 C CA . THR A 1 86 ? -8.183 -0.982 14.138 1.00 91.69 86 THR A CA 1
ATOM 659 C C . THR A 1 86 ? -6.786 -1.403 13.650 1.00 91.69 86 THR A C 1
ATOM 661 O O . THR A 1 86 ? -6.544 -2.589 13.428 1.00 91.69 86 THR A O 1
ATOM 664 N N . VAL A 1 87 ? -5.827 -0.471 13.548 1.00 92.19 87 VAL A N 1
ATOM 665 C CA . VAL A 1 87 ? -4.451 -0.763 13.087 1.00 92.19 87 VAL A CA 1
ATOM 666 C C . VAL A 1 87 ? -3.701 -1.709 14.042 1.00 92.19 87 VAL A C 1
ATOM 668 O O . VAL A 1 87 ? -3.172 -2.715 13.569 1.00 92.19 87 VAL A O 1
ATOM 671 N N . PRO A 1 88 ? -3.661 -1.479 15.372 1.00 90.81 88 PRO A N 1
ATOM 672 C CA . PRO A 1 88 ? -3.019 -2.413 16.301 1.00 90.81 88 PRO A CA 1
ATOM 673 C C . PRO A 1 88 ? -3.670 -3.799 16.342 1.00 90.81 88 PRO A C 1
ATOM 675 O O . PRO A 1 88 ? -2.962 -4.790 16.534 1.00 90.81 88 PRO A O 1
ATOM 678 N N . SER A 1 89 ? -4.989 -3.884 16.147 1.00 90.19 89 SER A N 1
ATOM 679 C CA . SER A 1 89 ? -5.712 -5.163 16.077 1.00 90.19 89 SER A CA 1
ATOM 680 C C . SER A 1 89 ? -5.340 -5.959 14.825 1.00 90.19 89 SER A C 1
ATOM 682 O O . SER A 1 89 ? -5.240 -7.181 14.881 1.00 90.19 89 SER A O 1
ATOM 684 N N . ALA A 1 90 ? -5.045 -5.267 13.723 1.00 90.69 90 ALA A N 1
ATOM 685 C CA . ALA A 1 90 ? -4.611 -5.857 12.460 1.00 90.69 90 ALA A CA 1
ATOM 686 C C . ALA A 1 90 ? -3.079 -6.015 12.316 1.00 90.69 90 ALA A C 1
ATOM 688 O O . ALA A 1 90 ? -2.603 -6.407 11.253 1.00 90.69 90 ALA A O 1
ATOM 689 N N . LYS A 1 91 ? -2.278 -5.759 13.363 1.00 88.19 91 LYS A N 1
ATOM 690 C CA . LYS A 1 91 ? -0.800 -5.683 13.277 1.00 88.19 91 LYS A CA 1
ATOM 691 C C . LYS A 1 91 ? -0.079 -6.938 12.764 1.00 88.19 91 LYS A C 1
ATOM 693 O O . LYS A 1 91 ? 1.100 -6.868 12.460 1.00 88.19 91 LYS A O 1
ATOM 698 N N . TYR A 1 92 ? -0.727 -8.103 12.787 1.00 83.31 92 TYR A N 1
ATOM 699 C CA . TYR A 1 92 ? -0.120 -9.359 12.331 1.00 83.31 92 TYR A CA 1
ATOM 700 C C . TYR A 1 92 ? -0.321 -9.611 10.831 1.00 83.31 92 TYR A C 1
ATOM 702 O O . TYR A 1 92 ? 0.245 -10.564 10.303 1.00 83.31 92 TYR A O 1
ATOM 710 N N . GLY A 1 93 ? -1.104 -8.768 10.153 1.00 80.56 93 GLY A N 1
ATOM 711 C CA . GLY A 1 93 ? -1.259 -8.791 8.699 1.00 80.56 93 GLY A CA 1
ATOM 712 C C . GLY A 1 93 ? -0.991 -7.449 8.023 1.00 80.56 93 GLY A C 1
ATOM 713 O O . GLY A 1 93 ? -1.367 -7.280 6.864 1.00 80.56 93 GLY A O 1
ATOM 714 N N . ILE A 1 94 ? -0.362 -6.516 8.745 1.00 79.81 94 ILE A N 1
ATOM 715 C CA . ILE A 1 94 ? 0.173 -5.243 8.246 1.00 79.81 94 ILE A CA 1
ATOM 716 C C . ILE A 1 94 ? 1.679 -5.234 8.496 1.00 79.81 94 ILE A C 1
ATOM 718 O O . ILE A 1 94 ? 2.077 -5.639 9.611 1.00 79.81 94 ILE A O 1
#

pLDDT: mean 89.11, std 7.2, range [56.69, 96.38]

Foldseek 3Di:
DVPDPPVVLVVLLCQCCNCCHCCCVPNPVHRDHLPDPVVVVVSVCVVCVVVLVVLQVVLLVPFDCVQLVVCVVVVDDPVRSCVVGRCVSSVVSD

Secondary structure (DSSP, 8-state):
--SS-HHHHHHHHHHHHSTT-IIIIIIS-----TTSHHHHHHHHHHHHHHHHHHHHHHHHTTS-HHHHHHHHHTT--HHHHIIIIIHHHTTT--

Radius of gyration: 19.8 Å; chains: 1; bounding box: 34×29×52 Å

Sequence (94 aa):
PLIAPSIVQALALIYLFGRNGLITAHLLKTDWNIYGATGIIVSEVLYCLPHAFVILYTTLSAVDIRLDEAAESLGATPFKVFTRITVPSAKYGI